Protein AF-A0A1G1PAQ6-F1 (afdb_monomer_lite)

Sequence (84 aa):
MRNDVIASDQNGSRVADGVLKATSLIYFKEALVNEQYEDCADFIWTAQAFGAQQSEISRIIAEVIRTDTGPNEANGRNKSRRRF

Radius of gyration: 22.46 Å; chains: 1; bounding box: 33×42×87 Å

pLDDT: mean 80.08, std 19.58, range [42.44, 97.69]

Secondary structure (DSSP, 8-state):
---------HHHHHHHHHHHHHHHHHHHHHHHHTT-HHHHHHHHHHHHHTT--HHHHHHHHHHHHHHHS---------------

Structure (mmCIF, N/CA/C/O backbone):
data_AF-A0A1G1PAQ6-F1
#
_entry.id   AF-A0A1G1PAQ6-F1
#
loop_
_atom_site.group_PDB
_atom_site.id
_atom_site.type_symbol
_atom_site.label_atom_id
_atom_site.label_alt_id
_atom_site.label_comp_id
_atom_site.label_asym_id
_atom_site.label_entity_id
_atom_site.label_seq_id
_atom_site.pdbx_PDB_ins_code
_atom_site.Cartn_x
_atom_site.Cartn_y
_atom_site.Cartn_z
_atom_site.occupancy
_atom_site.B_iso_or_equiv
_atom_site.auth_seq_id
_atom_site.auth_comp_id
_atom_site.auth_asym_id
_atom_site.auth_atom_id
_atom_site.pdbx_PDB_model_num
ATOM 1 N N . MET A 1 1 ? 18.705 0.945 -47.396 1.00 43.31 1 MET A N 1
ATOM 2 C CA . MET A 1 1 ? 18.211 0.170 -46.240 1.00 43.31 1 MET A CA 1
ATOM 3 C C . MET A 1 1 ? 19.197 0.358 -45.099 1.00 43.31 1 MET A C 1
ATOM 5 O O . MET A 1 1 ? 20.343 -0.040 -45.247 1.00 43.31 1 MET A O 1
ATOM 9 N N . ARG A 1 2 ? 18.801 1.049 -44.027 1.00 42.44 2 ARG A N 1
ATOM 10 C CA . ARG A 1 2 ? 19.566 1.141 -42.776 1.00 42.44 2 ARG A CA 1
ATOM 11 C C . ARG A 1 2 ? 18.596 0.767 -41.664 1.00 42.44 2 ARG A C 1
ATOM 13 O O . ARG A 1 2 ? 17.710 1.554 -41.357 1.00 42.44 2 ARG A O 1
ATOM 20 N N . ASN A 1 3 ? 18.735 -0.459 -41.178 1.00 55.28 3 ASN A N 1
ATOM 21 C CA . ASN A 1 3 ? 18.051 -0.948 -39.993 1.00 55.28 3 ASN A CA 1
ATOM 22 C C . ASN A 1 3 ? 18.935 -0.703 -38.770 1.00 55.28 3 ASN A C 1
ATOM 24 O O . ASN A 1 3 ? 20.152 -0.854 -38.856 1.00 55.28 3 ASN A O 1
ATOM 28 N N . ASP A 1 4 ? 18.241 -0.361 -37.686 1.00 60.44 4 ASP A N 1
ATOM 29 C CA . ASP A 1 4 ? 18.553 -0.599 -36.278 1.00 60.44 4 ASP A CA 1
ATOM 30 C C . ASP A 1 4 ? 19.831 -0.005 -35.687 1.00 60.44 4 ASP A C 1
ATOM 32 O O . ASP A 1 4 ? 20.938 -0.424 -35.996 1.00 60.44 4 ASP A O 1
ATOM 36 N N . VAL A 1 5 ? 19.642 0.914 -34.733 1.00 54.12 5 VAL A N 1
ATOM 37 C CA . VAL A 1 5 ? 19.742 0.599 -33.293 1.00 54.12 5 VAL A CA 1
ATOM 38 C C . VAL A 1 5 ? 18.865 1.614 -32.546 1.00 54.12 5 VAL A C 1
ATOM 40 O O . VAL A 1 5 ? 19.255 2.766 -32.362 1.00 54.12 5 VAL A O 1
ATOM 43 N N . ILE A 1 6 ? 17.664 1.209 -32.119 1.00 58.53 6 ILE A N 1
ATOM 44 C CA . ILE A 1 6 ? 16.910 1.955 -31.102 1.00 58.53 6 ILE A CA 1
ATOM 45 C C . ILE A 1 6 ? 17.618 1.681 -29.777 1.00 58.53 6 ILE A C 1
ATOM 47 O O . ILE A 1 6 ? 17.556 0.577 -29.240 1.00 58.53 6 ILE A O 1
ATOM 51 N N . ALA A 1 7 ? 18.356 2.674 -29.288 1.00 53.78 7 ALA A N 1
ATOM 52 C CA . ALA A 1 7 ? 18.969 2.636 -27.974 1.00 53.78 7 ALA A CA 1
ATOM 53 C C . ALA A 1 7 ? 17.866 2.567 -26.907 1.00 53.78 7 ALA A C 1
ATOM 55 O O . ALA A 1 7 ? 17.207 3.557 -26.616 1.00 53.78 7 ALA A O 1
ATOM 56 N N . SER A 1 8 ? 17.659 1.360 -26.385 1.00 52.94 8 SER A N 1
ATOM 57 C CA . SER A 1 8 ? 17.157 1.004 -25.057 1.00 52.94 8 SER A CA 1
ATOM 58 C C . SER A 1 8 ? 16.671 2.172 -24.183 1.00 52.94 8 SER A C 1
ATOM 60 O O . SER A 1 8 ? 17.436 2.730 -23.395 1.00 52.94 8 SER A O 1
ATOM 62 N N . ASP A 1 9 ? 15.371 2.466 -24.246 1.00 57.16 9 ASP A N 1
ATOM 63 C CA . ASP A 1 9 ? 14.660 3.367 -23.329 1.00 57.16 9 ASP A CA 1
ATOM 64 C C . ASP A 1 9 ? 14.395 2.689 -21.968 1.00 57.16 9 ASP A C 1
ATOM 66 O O . ASP A 1 9 ? 13.269 2.509 -21.509 1.00 57.16 9 ASP A O 1
ATOM 70 N N . GLN A 1 10 ? 15.467 2.262 -21.297 1.00 57.31 10 GLN A N 1
ATOM 71 C CA . GLN A 1 10 ? 15.382 1.706 -19.939 1.00 57.31 10 GLN A CA 1
ATOM 72 C C . GLN A 1 10 ? 14.954 2.764 -18.909 1.00 57.31 10 GLN A C 1
ATOM 74 O O . GLN A 1 10 ? 14.618 2.428 -17.773 1.00 57.31 10 GLN A O 1
ATOM 79 N N . ASN A 1 11 ? 14.981 4.045 -19.286 1.00 57.09 11 ASN A N 1
ATOM 80 C CA . ASN A 1 11 ? 14.612 5.144 -18.409 1.00 57.09 11 ASN A CA 1
ATOM 81 C C . ASN A 1 11 ? 13.087 5.326 -18.358 1.00 57.09 11 ASN A C 1
ATOM 83 O O . ASN A 1 11 ? 12.540 5.482 -17.268 1.00 57.09 11 ASN A O 1
ATOM 87 N N . GLY A 1 12 ? 12.393 5.206 -19.497 1.00 61.88 12 GLY A N 1
ATOM 88 C CA . GLY A 1 12 ? 10.929 5.240 -19.560 1.00 61.88 12 GLY A CA 1
ATOM 89 C C . GLY A 1 12 ? 10.263 4.164 -18.697 1.00 61.88 12 GLY A C 1
ATOM 90 O O . GLY A 1 12 ? 9.321 4.462 -17.964 1.00 61.88 12 GLY A O 1
ATOM 91 N N . SER A 1 13 ? 10.814 2.943 -18.690 1.00 70.81 13 SER A N 1
ATOM 92 C CA . SER A 1 13 ? 10.304 1.836 -17.862 1.00 70.81 13 SER A CA 1
ATOM 93 C C . SER A 1 13 ? 10.380 2.143 -16.365 1.00 70.81 13 SER A C 1
ATOM 95 O O . SER A 1 13 ? 9.407 1.953 -15.649 1.00 70.81 13 SER A O 1
ATOM 97 N N . ARG A 1 14 ? 11.504 2.690 -15.882 1.00 74.94 14 ARG A N 1
ATOM 98 C CA . ARG A 1 14 ? 11.689 2.991 -14.448 1.00 74.94 14 ARG A CA 1
ATOM 99 C C . ARG A 1 14 ? 10.810 4.146 -13.976 1.00 74.94 14 ARG A C 1
ATOM 101 O O . ARG A 1 14 ? 10.384 4.160 -12.824 1.00 74.94 14 ARG A O 1
ATOM 108 N N . VAL 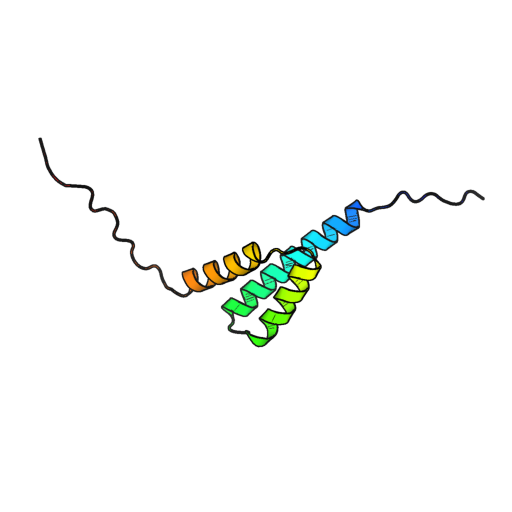A 1 15 ? 10.548 5.116 -14.855 1.00 79.19 15 VAL A N 1
ATOM 109 C CA . VAL A 1 15 ? 9.608 6.209 -14.574 1.00 79.19 15 VAL A CA 1
ATOM 110 C C . VAL A 1 15 ? 8.181 5.667 -14.485 1.00 79.19 15 VAL A C 1
ATOM 112 O O . VAL A 1 15 ? 7.473 6.005 -13.538 1.00 79.19 15 VAL A O 1
ATOM 115 N N . ALA A 1 16 ? 7.780 4.794 -15.413 1.00 85.12 16 ALA A N 1
ATOM 116 C CA . ALA A 1 16 ? 6.472 4.144 -15.379 1.00 85.12 16 ALA A CA 1
ATOM 117 C C . ALA A 1 16 ? 6.283 3.300 -14.107 1.00 85.12 16 ALA A C 1
ATOM 119 O O . ALA A 1 16 ? 5.267 3.452 -13.430 1.00 85.12 16 ALA A O 1
ATOM 120 N N . ASP A 1 17 ? 7.287 2.508 -13.719 1.00 89.38 17 ASP A N 1
ATOM 121 C CA . ASP A 1 17 ? 7.258 1.712 -12.485 1.00 89.38 17 ASP A CA 1
ATOM 122 C C . ASP A 1 17 ? 7.106 2.601 -11.241 1.00 89.38 17 ASP A C 1
ATOM 124 O O . ASP A 1 17 ? 6.317 2.305 -10.344 1.00 89.38 17 ASP A O 1
ATOM 128 N N . GLY A 1 18 ? 7.807 3.739 -11.202 1.00 90.94 18 GLY A N 1
ATOM 129 C CA . GLY A 1 18 ? 7.685 4.714 -10.116 1.00 90.94 18 GLY A CA 1
ATOM 130 C C . GLY A 1 18 ? 6.282 5.318 -10.001 1.00 90.94 18 GLY A C 1
ATOM 131 O O . GLY A 1 18 ? 5.777 5.485 -8.888 1.00 90.94 18 GLY A O 1
ATOM 132 N N . VAL A 1 19 ? 5.634 5.608 -11.134 1.00 94.06 19 VAL A N 1
ATOM 133 C CA . VAL A 1 19 ? 4.246 6.094 -11.168 1.00 94.06 19 VAL A CA 1
ATOM 134 C C . VAL A 1 19 ? 3.288 5.003 -10.697 1.00 94.06 19 VAL A C 1
ATOM 136 O O . VAL A 1 19 ? 2.476 5.263 -9.815 1.00 94.06 19 VAL A O 1
ATOM 139 N N . LEU A 1 20 ? 3.416 3.774 -11.204 1.00 94.69 20 LEU A N 1
ATOM 140 C CA . LEU A 1 20 ? 2.548 2.653 -10.828 1.00 94.69 20 LEU A CA 1
ATOM 141 C C . LEU A 1 20 ? 2.670 2.304 -9.343 1.00 94.69 20 LEU A C 1
ATOM 143 O O . LEU A 1 20 ? 1.657 2.100 -8.668 1.00 94.69 20 LEU A O 1
ATOM 147 N N . LYS A 1 21 ? 3.893 2.327 -8.805 1.00 96.56 21 LYS A N 1
ATOM 148 C CA . LYS A 1 21 ? 4.147 2.220 -7.368 1.00 96.56 21 LYS A CA 1
ATOM 149 C C . LYS A 1 21 ? 3.399 3.305 -6.592 1.00 96.56 21 LYS A C 1
ATOM 151 O O . LYS A 1 21 ? 2.676 2.992 -5.648 1.00 96.56 21 LYS A O 1
ATOM 156 N N . ALA A 1 22 ? 3.577 4.572 -6.971 1.00 95.88 22 ALA A N 1
ATOM 157 C CA . ALA A 1 22 ? 2.968 5.696 -6.266 1.00 95.88 22 ALA A CA 1
ATOM 158 C C . ALA A 1 22 ? 1.435 5.632 -6.307 1.00 95.88 22 ALA A C 1
ATOM 160 O O . ALA A 1 22 ? 0.792 5.772 -5.269 1.00 95.88 22 ALA A O 1
ATOM 161 N N . THR A 1 2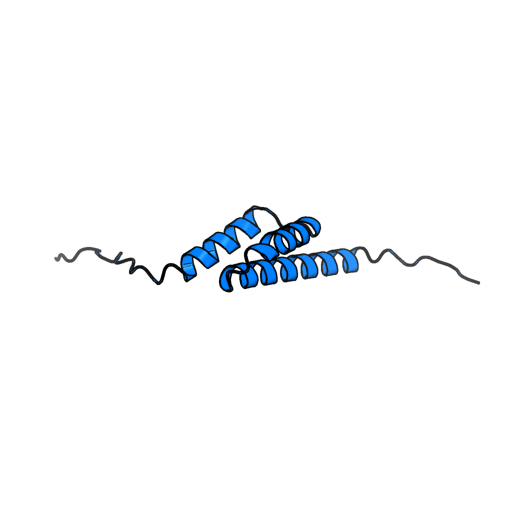3 ? 0.855 5.355 -7.475 1.00 96.88 23 THR A N 1
ATOM 162 C CA . THR A 1 23 ? -0.594 5.211 -7.653 1.00 96.88 23 THR A CA 1
ATOM 163 C C . THR A 1 23 ? -1.153 4.066 -6.812 1.00 96.88 23 THR A C 1
ATOM 165 O O . THR A 1 23 ? -2.148 4.255 -6.120 1.00 96.88 23 THR A O 1
ATOM 168 N N . SER A 1 24 ? -0.482 2.911 -6.788 1.00 97.44 24 SER A N 1
ATOM 169 C CA . SER A 1 24 ? -0.918 1.764 -5.979 1.00 97.44 24 SER A CA 1
ATOM 170 C C . SER A 1 24 ? -0.910 2.082 -4.480 1.00 97.44 24 SER A C 1
ATOM 172 O O . SER A 1 24 ? -1.841 1.728 -3.765 1.00 97.44 24 SER A O 1
ATOM 174 N N . LEU A 1 25 ? 0.106 2.806 -3.995 1.00 97.69 25 LEU A N 1
ATOM 175 C CA . LEU A 1 25 ? 0.168 3.246 -2.597 1.00 97.69 25 LEU A CA 1
ATOM 176 C C . LEU A 1 25 ? -0.906 4.295 -2.253 1.00 97.69 25 LEU A C 1
ATOM 178 O O . LEU A 1 25 ? -1.398 4.306 -1.125 1.00 97.69 25 LEU A O 1
ATOM 182 N N . ILE A 1 26 ? -1.281 5.160 -3.203 1.00 97.31 26 ILE A N 1
ATOM 183 C CA . ILE A 1 26 ? -2.391 6.111 -3.031 1.00 97.31 26 ILE A CA 1
ATOM 184 C C . ILE A 1 26 ? -3.714 5.356 -2.900 1.00 97.31 26 ILE A C 1
ATOM 186 O O . ILE A 1 26 ? -4.426 5.578 -1.925 1.00 97.31 26 ILE A O 1
ATOM 190 N N . TYR A 1 27 ? -4.005 4.420 -3.806 1.00 97.62 27 TYR A N 1
ATOM 191 C CA . TYR A 1 27 ? -5.232 3.626 -3.727 1.00 97.62 27 TYR A CA 1
ATOM 192 C C . TYR A 1 27 ? -5.287 2.742 -2.486 1.00 97.62 27 TYR A C 1
ATOM 194 O O . TYR A 1 27 ? -6.332 2.649 -1.854 1.00 97.62 27 TYR A O 1
ATOM 202 N N . PHE A 1 28 ? -4.153 2.192 -2.050 1.00 97.69 28 PHE A N 1
ATOM 203 C CA . PHE A 1 28 ? -4.072 1.513 -0.760 1.00 97.69 28 PHE A CA 1
ATOM 204 C C . PHE A 1 28 ? -4.483 2.429 0.405 1.00 97.69 28 PHE A C 1
ATOM 206 O O . PHE A 1 28 ? -5.259 2.027 1.270 1.00 97.69 28 PHE A O 1
ATOM 213 N N . LYS A 1 29 ? -3.993 3.676 0.430 1.00 96.88 29 LYS A N 1
ATOM 214 C CA . LYS A 1 29 ? -4.376 4.652 1.459 1.00 96.88 29 LYS A CA 1
ATOM 215 C C . LYS A 1 29 ? -5.868 4.981 1.397 1.00 96.88 29 LYS A C 1
ATOM 217 O O . LYS A 1 29 ? -6.505 5.048 2.443 1.00 96.88 29 LYS A O 1
ATOM 222 N N . GLU A 1 30 ? -6.413 5.201 0.205 1.00 96.19 30 GLU A N 1
ATOM 223 C CA . GLU A 1 30 ? -7.839 5.492 0.017 1.00 96.19 30 GLU A CA 1
ATOM 224 C C . GLU A 1 30 ? -8.716 4.321 0.465 1.00 96.19 30 GLU A C 1
ATOM 226 O O . GLU A 1 30 ? -9.685 4.538 1.187 1.00 96.19 30 GLU A O 1
ATOM 231 N N . ALA A 1 31 ? -8.338 3.088 0.125 1.00 96.56 31 ALA A N 1
ATOM 232 C CA . ALA A 1 31 ? -9.034 1.885 0.563 1.00 96.56 31 ALA A CA 1
ATOM 233 C C . ALA A 1 31 ? -9.061 1.771 2.096 1.00 96.56 31 ALA A C 1
ATOM 235 O O . ALA A 1 31 ? -10.114 1.519 2.674 1.00 96.56 31 ALA A O 1
ATOM 236 N N . LEU A 1 32 ? -7.939 2.051 2.774 1.00 95.75 32 LEU A N 1
ATOM 237 C CA . LEU A 1 32 ? -7.886 2.078 4.240 1.00 95.75 32 LEU A CA 1
ATOM 238 C C . LEU A 1 32 ? -8.799 3.149 4.855 1.00 95.75 32 LEU A C 1
ATOM 240 O O . LEU A 1 32 ? -9.430 2.888 5.874 1.00 95.75 32 LEU A O 1
ATOM 244 N N . VAL A 1 33 ? -8.847 4.345 4.261 1.00 94.88 33 VAL A N 1
ATOM 245 C CA . VAL A 1 33 ? -9.682 5.465 4.736 1.00 94.88 33 VAL A CA 1
ATOM 246 C C . VAL A 1 33 ? -11.171 5.190 4.518 1.00 94.88 33 VAL A C 1
ATOM 248 O O . VAL A 1 33 ? -11.990 5.611 5.326 1.00 94.88 33 VAL A O 1
ATOM 251 N N . ASN A 1 34 ? -11.520 4.481 3.445 1.00 95.25 34 ASN A N 1
ATOM 252 C CA . ASN A 1 34 ? -12.898 4.123 3.104 1.00 95.25 34 ASN A CA 1
ATOM 253 C C . ASN A 1 34 ? -13.335 2.767 3.682 1.00 95.25 34 ASN A C 1
ATOM 255 O O . ASN A 1 34 ? -14.396 2.274 3.310 1.00 95.25 34 ASN A O 1
ATOM 259 N N . GLU A 1 35 ? -12.520 2.154 4.547 1.00 94.81 35 GLU A N 1
ATOM 260 C CA . GLU A 1 35 ? -12.777 0.841 5.157 1.00 94.81 35 GLU A CA 1
ATOM 261 C C . GLU A 1 35 ? -12.959 -0.312 4.137 1.00 94.81 35 GLU A C 1
ATOM 263 O O . GLU A 1 35 ? -13.551 -1.344 4.447 1.00 94.81 35 GLU A O 1
ATOM 268 N N . GLN A 1 36 ? -12.405 -0.172 2.926 1.00 96.25 36 GLN A N 1
ATOM 269 C CA . GLN A 1 36 ? -12.414 -1.176 1.848 1.00 96.25 36 GLN A CA 1
ATOM 270 C C . GLN A 1 36 ? -11.240 -2.151 2.011 1.00 96.25 36 GLN A C 1
ATOM 272 O O . GLN A 1 36 ? -10.265 -2.158 1.249 1.00 96.25 36 GLN A O 1
ATOM 277 N N . TYR A 1 37 ? -11.272 -2.948 3.076 1.00 93.62 37 TYR A N 1
ATOM 278 C CA . TYR A 1 37 ? -10.151 -3.821 3.435 1.00 93.62 37 TYR A CA 1
ATOM 279 C C . TYR A 1 37 ? -9.944 -4.984 2.456 1.00 93.62 37 TYR A C 1
ATOM 281 O O . TYR A 1 37 ? -8.827 -5.493 2.348 1.00 93.62 37 TYR A O 1
ATOM 289 N N . GLU A 1 38 ? -10.986 -5.382 1.729 1.00 95.88 38 GLU A N 1
ATOM 290 C CA . GLU A 1 38 ? -10.931 -6.385 0.666 1.00 95.88 38 GLU A CA 1
ATOM 291 C C . GLU A 1 38 ? -9.971 -5.992 -0.466 1.00 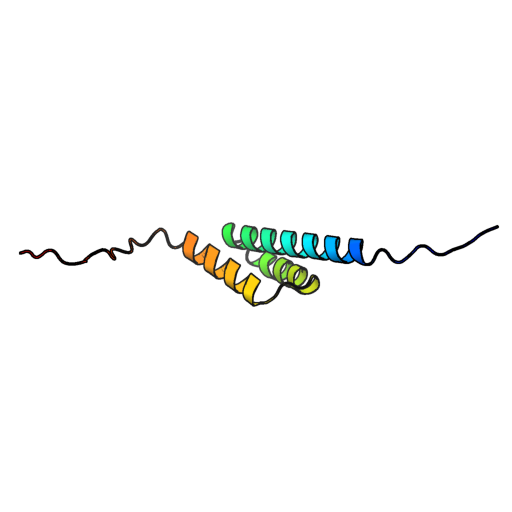95.88 38 GLU A C 1
ATOM 293 O O . GLU A 1 38 ? -9.210 -6.838 -0.935 1.00 95.88 38 GLU A O 1
ATOM 298 N N . ASP A 1 39 ? -9.919 -4.706 -0.822 1.00 94.56 39 ASP A N 1
ATOM 299 C CA . ASP A 1 39 ? -9.114 -4.198 -1.941 1.00 94.56 39 ASP A CA 1
ATOM 300 C C . ASP A 1 39 ? -7.658 -3.914 -1.531 1.00 94.56 39 ASP A C 1
ATOM 302 O O . ASP A 1 39 ? -6.748 -3.813 -2.360 1.00 94.56 39 ASP A O 1
ATOM 306 N N . CYS A 1 40 ? -7.396 -3.809 -0.225 1.00 95.56 40 CYS A N 1
ATOM 307 C CA . CYS A 1 40 ? -6.078 -3.467 0.303 1.00 95.56 40 CYS A CA 1
ATOM 308 C C . CYS A 1 40 ? -4.997 -4.481 -0.103 1.00 95.56 40 CYS A C 1
ATOM 310 O O . CYS A 1 40 ? -3.851 -4.092 -0.345 1.00 95.56 40 CYS A O 1
ATOM 312 N N . ALA A 1 41 ? -5.346 -5.769 -0.184 1.00 95.81 41 ALA A N 1
ATOM 313 C CA . ALA A 1 41 ? -4.412 -6.824 -0.571 1.00 95.81 41 ALA A CA 1
ATOM 314 C C . ALA A 1 41 ? -3.899 -6.635 -2.010 1.00 95.81 41 ALA A C 1
ATOM 316 O O . ALA A 1 41 ? -2.693 -6.744 -2.249 1.00 95.81 41 ALA A O 1
ATOM 317 N N . ASP A 1 42 ? -4.788 -6.272 -2.935 1.00 96.62 42 ASP A N 1
ATOM 318 C CA . ASP A 1 42 ? -4.460 -6.082 -4.348 1.00 96.62 42 ASP A CA 1
ATOM 319 C C . ASP A 1 42 ? -3.578 -4.849 -4.558 1.00 96.62 42 ASP A C 1
ATOM 321 O O . ASP A 1 42 ? -2.588 -4.896 -5.299 1.00 96.62 42 ASP A O 1
ATOM 325 N N . PHE A 1 43 ? -3.860 -3.754 -3.845 1.00 97.12 43 PHE A N 1
ATOM 326 C CA . PHE A 1 43 ? -3.026 -2.554 -3.908 1.00 97.12 43 PHE A CA 1
ATOM 327 C C . PHE A 1 43 ? -1.642 -2.765 -3.289 1.00 97.12 43 PHE A C 1
ATOM 329 O O . PHE A 1 43 ? -0.647 -2.300 -3.851 1.00 97.12 43 PHE A O 1
ATOM 336 N N . ILE A 1 44 ? -1.547 -3.504 -2.178 1.00 96.75 44 ILE A N 1
ATOM 337 C CA . ILE A 1 44 ? -0.261 -3.879 -1.575 1.00 96.75 44 ILE A CA 1
ATOM 338 C C . ILE A 1 44 ? 0.553 -4.733 -2.547 1.00 96.75 44 ILE A C 1
ATOM 340 O O . ILE A 1 44 ? 1.727 -4.437 -2.784 1.00 96.75 44 ILE A O 1
ATOM 344 N N . TRP A 1 45 ? -0.062 -5.771 -3.116 1.00 97.06 45 TRP A N 1
ATOM 345 C CA . TRP A 1 45 ? 0.610 -6.671 -4.048 1.00 97.06 45 TRP A CA 1
ATOM 3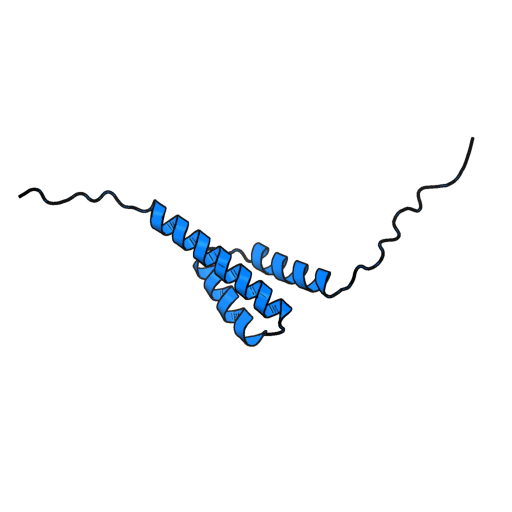46 C C . TRP A 1 45 ? 1.121 -5.916 -5.278 1.00 97.06 45 TRP A C 1
ATOM 348 O O . TRP A 1 45 ? 2.294 -6.035 -5.638 1.00 97.06 45 TRP A O 1
ATOM 358 N N . THR A 1 46 ? 0.278 -5.062 -5.862 1.00 95.81 46 THR A N 1
ATOM 359 C CA . THR A 1 46 ? 0.642 -4.235 -7.019 1.00 95.81 46 THR A CA 1
ATOM 360 C C . THR A 1 46 ? 1.783 -3.279 -6.673 1.00 95.81 46 THR A C 1
ATOM 362 O O . THR A 1 46 ? 2.787 -3.226 -7.382 1.00 95.81 46 THR A O 1
ATOM 365 N N . ALA A 1 47 ? 1.705 -2.571 -5.543 1.00 95.94 47 ALA A N 1
ATOM 366 C CA . ALA A 1 47 ? 2.766 -1.666 -5.111 1.00 95.94 47 ALA A CA 1
ATOM 367 C C . ALA A 1 47 ? 4.107 -2.399 -4.922 1.00 95.94 47 ALA A C 1
ATOM 369 O O . ALA A 1 47 ? 5.150 -1.896 -5.346 1.00 95.94 47 ALA A O 1
ATOM 370 N N . GLN A 1 48 ? 4.095 -3.590 -4.314 1.00 96.62 48 GLN A N 1
ATOM 371 C CA . GLN A 1 48 ? 5.293 -4.416 -4.127 1.00 96.62 48 GLN A CA 1
ATOM 372 C C . GLN A 1 48 ? 5.878 -4.901 -5.458 1.00 96.62 48 GLN A C 1
ATOM 374 O O . GLN A 1 48 ? 7.100 -4.877 -5.616 1.00 96.62 48 GLN A O 1
ATOM 379 N N . ALA A 1 49 ? 5.034 -5.264 -6.431 1.00 95.81 49 ALA A N 1
ATOM 380 C CA . ALA A 1 49 ? 5.472 -5.641 -7.776 1.00 95.81 49 ALA A CA 1
ATOM 381 C C . ALA A 1 49 ? 6.256 -4.512 -8.474 1.00 95.81 49 ALA A C 1
ATOM 383 O O . ALA A 1 49 ? 7.197 -4.786 -9.216 1.00 95.81 49 ALA A O 1
ATOM 384 N N . PHE A 1 50 ? 5.939 -3.250 -8.160 1.00 94.38 50 PHE A N 1
ATOM 385 C CA . PHE A 1 50 ? 6.654 -2.060 -8.641 1.00 94.38 50 PHE A CA 1
ATOM 386 C C . PHE A 1 50 ? 7.698 -1.510 -7.647 1.00 94.38 50 PHE A C 1
ATOM 388 O O . PHE A 1 50 ? 8.159 -0.373 -7.767 1.00 94.38 50 PHE A O 1
ATOM 395 N N . GLY A 1 51 ? 8.112 -2.307 -6.656 1.00 94.31 51 GLY A N 1
ATOM 396 C CA . GLY A 1 51 ? 9.226 -1.977 -5.762 1.00 94.31 51 GLY A CA 1
ATOM 397 C C . GLY A 1 51 ? 8.859 -1.138 -4.535 1.00 94.31 51 GLY A C 1
ATOM 398 O O . GLY A 1 51 ? 9.719 -0.445 -3.975 1.00 94.31 51 GLY A O 1
ATOM 399 N N . ALA A 1 52 ? 7.599 -1.156 -4.095 1.00 96.62 52 ALA A N 1
ATOM 400 C CA . ALA A 1 52 ? 7.248 -0.669 -2.765 1.00 96.62 52 ALA A CA 1
ATOM 401 C C . ALA A 1 52 ? 7.833 -1.570 -1.677 1.00 96.62 52 ALA A C 1
ATOM 403 O O . ALA A 1 52 ? 7.757 -2.797 -1.736 1.00 96.62 52 ALA A O 1
ATOM 404 N N . GLN A 1 53 ? 8.404 -0.943 -0.655 1.00 97.19 53 GLN A N 1
ATOM 405 C CA . GLN A 1 53 ? 8.911 -1.635 0.517 1.00 97.19 53 GLN A CA 1
ATOM 406 C C . GLN A 1 53 ? 7.828 -1.769 1.586 1.00 97.19 53 GLN A C 1
ATOM 408 O O . GLN A 1 53 ? 6.938 -0.928 1.720 1.00 97.19 53 GLN A O 1
ATOM 413 N N . GLN A 1 54 ? 7.974 -2.781 2.442 1.00 96.50 54 GLN A N 1
ATOM 414 C CA . GLN A 1 54 ? 7.097 -2.966 3.599 1.00 96.50 54 GLN A CA 1
ATOM 415 C C . GLN A 1 54 ? 7.069 -1.738 4.526 1.00 96.50 54 GLN A C 1
ATOM 417 O O . GLN A 1 54 ? 6.046 -1.447 5.136 1.00 96.50 54 GLN A O 1
ATOM 422 N N . SER A 1 55 ? 8.172 -0.991 4.614 1.00 96.94 55 SER A N 1
ATOM 423 C CA . SER A 1 55 ? 8.266 0.252 5.390 1.00 96.94 55 SER A CA 1
ATOM 424 C C . SER A 1 55 ? 7.306 1.340 4.894 1.00 96.94 55 SER A C 1
ATOM 426 O O . SER A 1 55 ? 6.740 2.066 5.710 1.00 96.94 55 SER A O 1
ATOM 428 N N . GLU A 1 56 ? 7.088 1.438 3.580 1.00 96.50 56 GLU A N 1
ATOM 429 C CA . GLU A 1 56 ? 6.156 2.392 2.968 1.00 96.50 56 GLU A CA 1
ATOM 430 C C . GLU A 1 56 ? 4.704 2.009 3.273 1.00 96.50 56 GLU A C 1
ATOM 432 O O . GLU A 1 56 ? 3.921 2.860 3.689 1.00 96.50 56 GLU A O 1
ATOM 437 N N . ILE A 1 57 ? 4.377 0.717 3.176 1.00 96.38 57 ILE A N 1
ATOM 438 C CA . ILE A 1 57 ? 3.055 0.174 3.522 1.00 96.38 57 ILE A CA 1
ATOM 439 C C . ILE A 1 57 ? 2.751 0.420 5.006 1.00 96.38 57 ILE A C 1
ATOM 441 O O . ILE A 1 57 ? 1.725 1.008 5.349 1.00 96.38 57 ILE A O 1
ATOM 445 N N . SER A 1 58 ? 3.674 0.044 5.898 1.00 96.94 58 SER A N 1
ATOM 446 C CA . SER A 1 58 ? 3.525 0.248 7.344 1.00 96.94 58 SER A CA 1
ATOM 447 C C . SER A 1 58 ? 3.372 1.724 7.712 1.00 96.94 58 SER A C 1
ATOM 449 O O . SER A 1 58 ? 2.627 2.056 8.634 1.00 96.94 58 SER A O 1
ATOM 451 N N . ARG A 1 59 ? 4.058 2.625 6.995 1.00 96.62 59 ARG A N 1
ATOM 452 C CA . ARG A 1 59 ? 3.921 4.071 7.199 1.00 96.62 59 ARG A CA 1
ATOM 453 C C . ARG A 1 59 ? 2.515 4.557 6.855 1.00 96.62 59 ARG A C 1
ATOM 455 O O . ARG A 1 59 ? 1.979 5.346 7.625 1.00 96.62 59 ARG A O 1
ATOM 462 N N . ILE A 1 60 ? 1.934 4.096 5.747 1.00 95.88 60 ILE A N 1
ATOM 463 C CA . ILE A 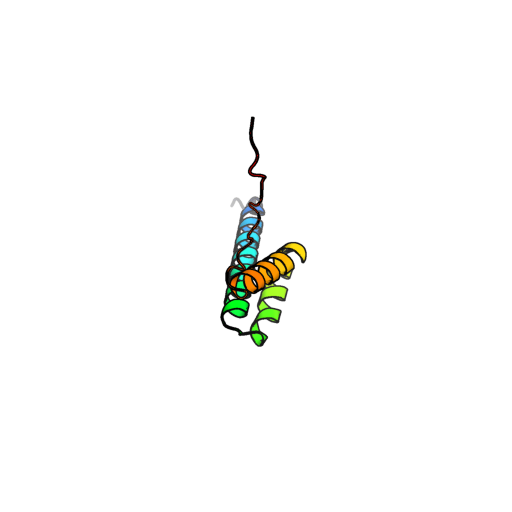1 60 ? 0.572 4.471 5.337 1.00 95.88 60 ILE A CA 1
ATOM 464 C C . ILE A 1 60 ? -0.448 3.988 6.372 1.00 95.88 60 ILE A C 1
ATOM 466 O O . ILE A 1 60 ? -1.264 4.783 6.826 1.00 95.88 60 ILE A O 1
ATOM 470 N N . ILE A 1 61 ? -0.345 2.734 6.824 1.00 95.25 61 ILE A N 1
ATOM 471 C CA . ILE A 1 61 ? -1.219 2.191 7.880 1.00 95.25 61 ILE A CA 1
ATOM 472 C C . ILE A 1 61 ? -1.120 3.046 9.151 1.00 95.25 61 ILE A C 1
ATOM 474 O O . ILE A 1 61 ? -2.131 3.469 9.708 1.00 95.25 61 ILE A O 1
ATOM 478 N N . ALA A 1 62 ? 0.103 3.348 9.597 1.00 95.00 62 ALA A N 1
ATOM 479 C CA . ALA A 1 62 ? 0.323 4.167 10.785 1.00 95.00 62 ALA A CA 1
ATOM 480 C C . ALA A 1 62 ? -0.207 5.602 10.629 1.00 95.00 62 ALA A C 1
ATOM 482 O O . ALA A 1 62 ? -0.647 6.196 11.611 1.00 95.00 62 ALA A O 1
ATOM 483 N N . GLU A 1 63 ? -0.145 6.174 9.426 1.00 93.19 63 GLU A N 1
ATOM 484 C CA . GLU A 1 63 ? -0.708 7.490 9.127 1.00 93.19 63 GLU A CA 1
ATOM 485 C C . GLU A 1 63 ? -2.234 7.476 9.245 1.00 93.19 63 GLU A C 1
ATOM 487 O O . GLU A 1 63 ? -2.772 8.309 9.968 1.00 93.19 63 GLU A O 1
ATOM 492 N N . VAL A 1 64 ? -2.909 6.500 8.627 1.00 91.56 64 VAL A N 1
ATOM 493 C CA . VAL A 1 64 ? -4.376 6.377 8.679 1.00 91.56 64 VAL A CA 1
ATOM 494 C C . VAL A 1 64 ? -4.859 6.182 10.117 1.00 91.56 64 VAL A C 1
ATOM 496 O O . VAL A 1 64 ? -5.717 6.932 10.573 1.00 91.56 64 VAL A O 1
ATOM 499 N N . ILE A 1 65 ? -4.231 5.281 10.884 1.00 89.38 65 ILE A N 1
ATOM 500 C CA . ILE A 1 65 ? -4.574 5.058 12.302 1.00 89.38 65 ILE A CA 1
ATOM 501 C C . ILE A 1 65 ? -4.447 6.356 13.116 1.00 89.38 65 ILE A C 1
ATOM 503 O O . ILE A 1 65 ? -5.292 6.655 13.959 1.00 89.38 65 ILE A O 1
ATOM 507 N N . ARG A 1 66 ? -3.399 7.157 12.876 1.00 85.94 66 ARG A N 1
ATOM 508 C CA . ARG A 1 66 ? -3.197 8.443 13.570 1.00 85.94 66 ARG A CA 1
ATOM 509 C C . ARG A 1 66 ? -4.213 9.507 13.174 1.00 85.94 66 ARG A C 1
ATOM 511 O O . ARG A 1 66 ? -4.422 10.422 13.957 1.00 85.94 66 ARG A O 1
ATOM 518 N N . THR A 1 67 ? -4.765 9.446 11.966 1.00 76.44 67 THR A N 1
ATOM 519 C CA . THR A 1 67 ? -5.823 10.364 11.527 1.00 76.44 67 THR A CA 1
ATOM 520 C C . THR A 1 67 ? -7.168 9.992 12.143 1.00 76.44 67 THR A C 1
ATOM 522 O O . THR A 1 67 ? -7.920 10.883 12.525 1.00 76.44 67 THR A O 1
ATOM 525 N N . ASP A 1 68 ? -7.430 8.696 12.288 1.00 62.88 68 ASP A N 1
ATOM 526 C CA . ASP A 1 68 ? -8.674 8.169 12.854 1.00 62.88 68 ASP A CA 1
ATOM 527 C C . ASP A 1 68 ? -8.723 8.317 14.386 1.00 62.88 68 ASP A C 1
ATOM 529 O O . ASP A 1 68 ? -9.741 8.644 14.997 1.00 62.88 68 ASP A O 1
ATOM 533 N N . THR A 1 69 ? -7.556 8.214 15.028 1.00 60.41 69 THR A N 1
ATOM 534 C CA . THR A 1 69 ? -7.388 8.671 16.409 1.00 60.41 69 THR A CA 1
ATOM 535 C C . THR A 1 69 ? -7.322 10.201 16.397 1.00 60.41 69 THR A C 1
ATOM 537 O O . THR A 1 69 ? -6.239 10.769 16.269 1.00 60.41 69 THR A O 1
ATOM 540 N N . GLY A 1 70 ? -8.474 10.880 16.491 1.00 50.19 70 GLY A N 1
ATOM 541 C CA . GLY A 1 70 ? -8.560 12.346 16.581 1.00 50.19 70 GLY A CA 1
ATOM 542 C C . GLY A 1 70 ? -7.501 12.944 17.525 1.00 50.19 70 GLY A C 1
ATOM 543 O O . GLY A 1 70 ? -7.027 12.240 18.419 1.00 50.19 70 GLY A O 1
ATOM 544 N N . PRO A 1 71 ? -7.082 14.213 17.335 1.00 49.19 71 PRO A N 1
ATOM 545 C CA . PRO A 1 71 ? -5.894 14.772 17.975 1.00 49.19 71 PRO A CA 1
ATOM 546 C C . PRO A 1 71 ? -5.988 14.636 19.494 1.00 49.19 71 PRO A C 1
ATOM 548 O O . PRO A 1 71 ? -6.601 15.458 20.168 1.00 49.19 71 PRO A O 1
ATOM 551 N N . ASN A 1 72 ? -5.361 13.596 20.041 1.00 52.03 72 ASN A N 1
ATOM 552 C CA . ASN A 1 72 ? -5.151 13.497 21.468 1.00 52.03 72 ASN A CA 1
ATOM 553 C C . ASN A 1 72 ? -4.230 14.656 21.820 1.00 52.03 72 ASN A C 1
ATOM 555 O O . ASN A 1 72 ? -3.069 14.688 21.400 1.00 52.03 72 ASN A O 1
ATOM 559 N N . GLU A 1 73 ? -4.792 15.631 22.533 1.00 50.94 73 GLU A N 1
ATOM 560 C CA . GLU A 1 73 ? -4.097 16.754 23.132 1.00 50.94 73 GLU A CA 1
ATOM 561 C C . GLU A 1 73 ? -2.840 16.244 23.841 1.00 50.94 73 GLU A C 1
ATOM 563 O O . GLU A 1 73 ? -2.862 15.810 24.994 1.00 50.94 73 GLU A O 1
ATOM 568 N N . ALA A 1 74 ? -1.701 16.318 23.156 1.00 53.56 74 ALA A N 1
ATOM 569 C CA . ALA A 1 74 ? -0.405 16.239 23.793 1.00 53.56 74 ALA A CA 1
ATOM 570 C C . ALA A 1 74 ? -0.221 17.539 24.587 1.00 53.56 74 ALA A C 1
ATOM 572 O O . ALA A 1 74 ? 0.455 18.477 24.158 1.00 53.56 74 ALA A O 1
ATOM 573 N N . ASN A 1 75 ? -0.855 17.599 25.761 1.00 50.19 75 ASN A N 1
ATOM 574 C CA . ASN A 1 75 ? -0.573 18.551 26.824 1.00 50.19 75 ASN A CA 1
ATOM 575 C C . ASN A 1 75 ? 0.859 18.305 27.333 1.00 50.19 75 ASN A C 1
ATOM 577 O O . ASN A 1 75 ? 1.097 17.659 28.349 1.00 50.19 75 ASN A O 1
ATOM 581 N N . GLY A 1 76 ? 1.831 18.779 26.555 1.00 55.38 76 GLY A N 1
ATOM 582 C CA . GLY A 1 76 ? 3.265 18.616 26.776 1.00 55.38 76 GLY A CA 1
ATOM 583 C C . GLY A 1 76 ? 3.988 19.938 27.013 1.00 55.38 76 GLY A C 1
ATOM 584 O O . GLY A 1 76 ? 5.158 20.070 26.660 1.00 55.38 76 GLY A O 1
ATOM 585 N N . ARG A 1 77 ? 3.320 20.953 27.576 1.00 47.97 77 ARG A N 1
ATOM 586 C CA . ARG A 1 77 ? 3.970 22.223 27.951 1.00 47.97 77 ARG A CA 1
ATOM 587 C C . ARG A 1 77 ? 3.743 22.594 29.411 1.00 47.97 77 ARG A C 1
ATOM 589 O O . ARG A 1 77 ? 3.473 23.739 29.747 1.00 47.97 77 ARG A O 1
ATOM 596 N N . ASN A 1 78 ? 3.994 21.637 30.300 1.00 53.88 78 ASN A N 1
ATOM 597 C CA . ASN A 1 78 ? 4.406 21.958 31.660 1.00 53.88 78 ASN A CA 1
ATOM 598 C C . ASN A 1 78 ? 5.938 22.131 31.689 1.00 53.88 78 ASN A C 1
ATOM 600 O O . ASN A 1 78 ? 6.677 21.240 32.095 1.00 53.88 78 ASN A O 1
ATOM 604 N N . LYS A 1 79 ? 6.435 23.275 31.198 1.00 57.00 79 LYS A N 1
ATOM 605 C CA . LYS A 1 79 ? 7.769 23.777 31.561 1.00 57.00 79 LYS A CA 1
ATOM 606 C C . LYS A 1 79 ? 7.576 24.922 32.549 1.00 57.00 79 LYS A C 1
ATOM 608 O O . LYS A 1 79 ? 7.368 26.065 32.165 1.00 57.00 79 LYS A O 1
ATOM 613 N N . SER A 1 80 ? 7.584 24.538 33.821 1.00 53.50 80 SER A N 1
ATOM 614 C CA . SER A 1 80 ? 7.998 25.307 34.994 1.00 53.50 80 SER A CA 1
ATOM 615 C C . SER A 1 80 ? 7.738 26.816 34.986 1.00 53.50 80 SER A C 1
ATOM 617 O O . SER A 1 80 ? 8.575 27.621 34.586 1.00 53.50 80 SER A O 1
ATOM 619 N N . ARG A 1 81 ? 6.637 27.210 35.635 1.00 56.94 81 ARG A N 1
ATOM 620 C CA . ARG A 1 81 ? 6.630 28.425 36.463 1.00 56.94 81 ARG A CA 1
ATOM 621 C C . ARG A 1 81 ? 7.575 28.214 37.649 1.00 56.94 81 ARG A C 1
ATOM 623 O O . ARG A 1 81 ? 7.326 27.299 38.429 1.00 56.94 81 ARG A O 1
ATOM 630 N N . ARG A 1 82 ? 8.565 29.099 37.813 1.00 53.28 82 ARG A N 1
ATOM 631 C CA . ARG A 1 82 ? 9.090 29.716 39.065 1.00 53.28 82 ARG A CA 1
ATOM 632 C C . ARG A 1 82 ? 10.508 30.229 38.759 1.00 53.28 82 ARG A C 1
ATOM 634 O O . ARG A 1 82 ? 11.365 29.425 38.439 1.00 53.28 82 ARG A O 1
ATOM 641 N N . ARG A 1 83 ? 10.703 31.536 38.559 1.00 54.75 83 ARG A N 1
ATOM 642 C CA . ARG A 1 83 ? 10.720 32.665 39.519 1.00 54.75 83 ARG A CA 1
ATOM 643 C C . ARG A 1 83 ? 12.138 32.909 40.063 1.00 54.75 83 ARG A C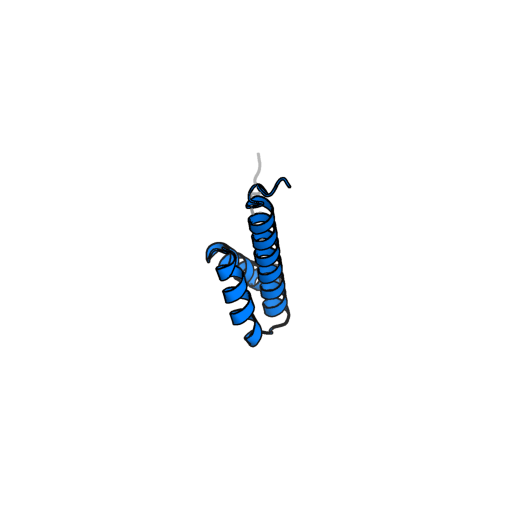 1
ATOM 645 O O . ARG A 1 83 ? 12.680 32.011 40.699 1.00 54.75 83 ARG A O 1
ATOM 652 N N . PHE A 1 84 ? 12.537 34.178 39.910 1.00 55.09 84 PHE A N 1
ATOM 653 C CA . PHE A 1 84 ? 13.696 34.917 40.429 1.00 55.09 84 PHE A CA 1
ATOM 654 C C . PHE A 1 84 ? 14.977 34.821 39.607 1.00 55.09 84 PHE A C 1
ATOM 656 O O . PHE A 1 84 ? 15.543 33.716 39.501 1.00 55.09 84 PHE A O 1
#

Foldseek 3Di:
DDDDDPPDPVVVVLVVLVVQLVVLLVVLLVCVLVVVVVCNVVSVVSNVVSPDDPVSVVVSVVVSVVVVVPDPPPPPPPDDDDDD